Protein AF-A0A6V8KIT7-F1 (afdb_monomer_lite)

Sequence (58 aa):
MFQPFQRLGTDRTDQTSGHGLGLAIVAAIAHAHRAPLAAHPRPGGGLHVTVDLPPAPM

pLDDT: mean 71.83, std 18.49, range [37.59, 91.5]

Structure (mmCIF, N/CA/C/O backbone):
data_AF-A0A6V8KIT7-F1
#
_entry.id   AF-A0A6V8KIT7-F1
#
loop_
_atom_site.group_PDB
_atom_site.id
_atom_site.type_symbol
_atom_site.label_atom_id
_atom_site.label_alt_id
_atom_site.label_comp_id
_atom_site.label_asym_id
_atom_site.label_entity_id
_atom_site.label_seq_id
_atom_site.pdbx_PDB_ins_code
_atom_site.Cartn_x
_atom_site.Cartn_y
_atom_site.Cartn_z
_atom_site.occupancy
_atom_site.B_iso_or_equiv
_atom_site.auth_seq_id
_atom_site.auth_comp_id
_atom_site.auth_asym_id
_atom_site.auth_atom_id
_atom_site.pdbx_PDB_model_num
ATOM 1 N N . MET A 1 1 ? -13.686 8.756 -13.799 1.00 37.59 1 MET A N 1
ATOM 2 C CA . MET A 1 1 ? -12.303 9.250 -13.631 1.00 37.59 1 MET A CA 1
ATOM 3 C C . MET A 1 1 ? -11.885 8.946 -12.197 1.00 37.59 1 MET A C 1
ATOM 5 O O . MET A 1 1 ? -12.417 9.575 -11.294 1.00 37.59 1 MET A O 1
ATOM 9 N N . PHE A 1 2 ? -11.046 7.928 -11.973 1.00 41.78 2 PHE A N 1
ATOM 10 C CA . PHE A 1 2 ? -10.515 7.604 -10.642 1.00 41.78 2 PHE A CA 1
ATOM 11 C C . PHE A 1 2 ? -9.385 8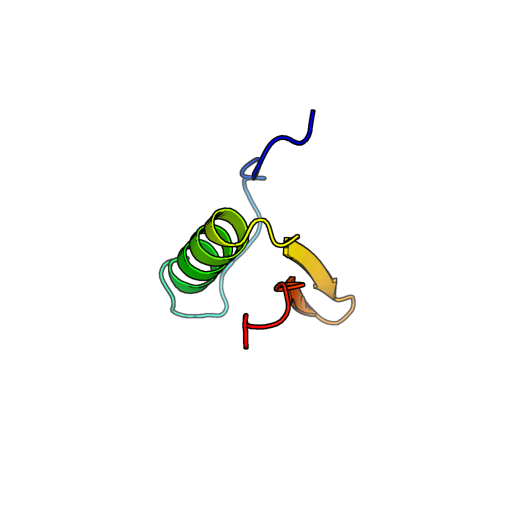.583 -10.319 1.00 41.78 2 PHE A C 1
ATOM 13 O O . PHE A 1 2 ? -8.395 8.637 -11.043 1.00 41.78 2 PHE A O 1
ATOM 20 N N . GLN A 1 3 ? -9.558 9.394 -9.279 1.00 40.88 3 GLN A N 1
ATOM 21 C CA . GLN A 1 3 ? -8.529 10.316 -8.806 1.00 40.88 3 GLN A CA 1
ATOM 22 C C . GLN A 1 3 ? -7.668 9.583 -7.766 1.00 40.88 3 GLN A C 1
ATOM 24 O O . GLN A 1 3 ? -8.219 9.129 -6.761 1.00 40.88 3 GLN A O 1
ATOM 29 N N . PRO A 1 4 ? -6.348 9.428 -7.970 1.00 55.34 4 PRO A N 1
ATOM 30 C CA . PRO A 1 4 ? -5.493 8.835 -6.955 1.00 55.34 4 PRO A CA 1
ATOM 31 C C . PRO A 1 4 ? -5.345 9.794 -5.764 1.00 55.34 4 PRO A C 1
ATOM 33 O O . PRO A 1 4 ? -4.979 10.954 -5.924 1.00 55.34 4 PRO A O 1
ATOM 36 N N . PHE A 1 5 ? -5.644 9.263 -4.576 1.00 52.88 5 PHE A N 1
ATOM 37 C CA . PHE A 1 5 ? -5.314 9.781 -3.244 1.00 52.88 5 PHE A CA 1
ATOM 38 C C . PHE A 1 5 ? -5.633 11.263 -2.992 1.00 52.88 5 PHE A C 1
ATOM 40 O O . PHE A 1 5 ? -4.742 12.110 -2.907 1.00 52.88 5 PHE A O 1
ATOM 47 N N . GLN A 1 6 ? -6.907 11.574 -2.726 1.00 44.19 6 GLN A N 1
ATOM 48 C CA . GLN A 1 6 ? -7.198 12.753 -1.911 1.00 44.19 6 GLN A CA 1
ATOM 49 C C . GLN A 1 6 ? -6.579 12.539 -0.525 1.00 44.19 6 GLN A C 1
ATOM 51 O O . GLN A 1 6 ? -6.935 11.599 0.187 1.00 44.19 6 GLN A O 1
ATOM 56 N N . ARG A 1 7 ? -5.642 13.415 -0.140 1.00 53.34 7 ARG A N 1
ATOM 57 C CA . ARG A 1 7 ? -5.232 13.567 1.259 1.00 53.34 7 ARG A CA 1
ATOM 58 C C . ARG A 1 7 ? -6.465 14.030 2.029 1.00 53.34 7 ARG A C 1
ATOM 60 O O . ARG A 1 7 ? -6.738 15.226 2.084 1.00 53.34 7 ARG A O 1
ATOM 67 N N . LEU A 1 8 ? -7.213 13.091 2.601 1.00 44.56 8 LEU A N 1
ATOM 68 C CA . LEU A 1 8 ? -8.138 13.406 3.677 1.00 44.56 8 LEU A CA 1
ATOM 69 C C . LEU A 1 8 ? -7.255 13.786 4.867 1.00 44.56 8 LEU A C 1
ATOM 71 O O . LEU A 1 8 ? -6.663 12.939 5.535 1.00 44.56 8 LEU A O 1
ATOM 75 N N . GLY A 1 9 ? -7.029 15.090 5.010 1.00 48.78 9 GLY A N 1
ATOM 76 C CA . GLY A 1 9 ? -6.384 15.643 6.184 1.00 48.78 9 GLY A CA 1
ATOM 77 C C . GLY A 1 9 ? -7.144 15.227 7.439 1.00 48.78 9 GLY A C 1
ATOM 78 O O . GLY A 1 9 ? -8.359 15.036 7.403 1.00 48.78 9 GLY A O 1
ATOM 79 N N . THR A 1 10 ? -6.389 15.144 8.536 1.00 45.34 10 THR A N 1
ATOM 80 C CA . THR A 1 10 ? -6.871 15.060 9.922 1.00 45.34 10 THR A CA 1
ATOM 81 C C . THR A 1 10 ? -7.706 13.824 10.258 1.00 45.34 10 THR A C 1
ATOM 83 O O . THR A 1 10 ? -8.924 13.898 10.265 1.00 45.34 10 THR A O 1
ATOM 86 N N . ASP A 1 11 ? -7.047 12.713 10.611 1.00 42.38 11 ASP A N 1
ATOM 87 C CA . ASP A 1 11 ? -7.092 12.241 12.004 1.00 42.38 11 ASP A CA 1
ATOM 88 C C . ASP A 1 11 ? -6.030 11.150 12.268 1.00 42.38 11 ASP A C 1
ATOM 90 O O . ASP A 1 11 ? -6.070 10.043 11.737 1.00 42.38 11 ASP A O 1
ATOM 94 N N . ARG A 1 12 ? -5.045 11.514 13.095 1.00 46.22 12 ARG A N 1
ATOM 95 C CA . ARG A 1 12 ? -4.312 10.635 14.019 1.00 46.22 12 ARG A CA 1
ATOM 96 C C . ARG A 1 12 ? -3.636 9.364 13.469 1.00 46.22 12 ARG A C 1
ATOM 98 O O . ARG A 1 12 ? -3.974 8.241 13.835 1.00 46.22 12 ARG A O 1
ATOM 105 N N . THR A 1 13 ? -2.533 9.537 12.744 1.00 44.91 13 THR A N 1
ATOM 106 C CA . THR A 1 13 ? -1.474 8.512 12.658 1.00 44.91 13 THR A CA 1
ATOM 107 C C . THR A 1 13 ? -0.501 8.662 13.832 1.00 44.91 13 THR A C 1
ATOM 109 O O . THR A 1 13 ? 0.598 9.176 13.656 1.00 44.91 13 THR A O 1
ATOM 112 N N . ASP A 1 14 ? -0.907 8.243 15.032 1.00 44.84 14 ASP A N 1
ATOM 113 C CA . ASP A 1 14 ? -0.061 8.315 16.241 1.00 44.84 14 ASP A CA 1
ATOM 114 C C . ASP A 1 14 ? 0.444 6.941 16.728 1.00 44.84 14 ASP A C 1
ATOM 116 O O . ASP A 1 14 ? 0.857 6.804 17.869 1.00 44.84 14 ASP A O 1
ATOM 120 N N . GLN A 1 15 ? 0.417 5.879 15.909 1.00 46.97 15 GLN A N 1
ATOM 121 C CA . GLN A 1 15 ? 0.835 4.542 16.383 1.00 46.97 15 GLN A CA 1
ATOM 122 C C . GLN A 1 15 ? 1.669 3.708 15.409 1.00 46.97 15 GLN A C 1
ATOM 124 O O . GLN A 1 15 ? 1.606 2.483 15.419 1.00 46.97 15 GLN A O 1
ATOM 129 N N . THR A 1 16 ? 2.515 4.330 14.593 1.00 44.88 16 THR A N 1
ATOM 130 C CA . THR A 1 16 ? 3.702 3.642 14.062 1.00 44.88 16 THR A CA 1
ATOM 131 C C . THR A 1 16 ? 4.737 4.688 13.710 1.00 44.88 16 THR A C 1
ATOM 133 O O . THR A 1 16 ? 4.506 5.547 12.865 1.00 44.88 16 THR A O 1
ATOM 136 N N . SER A 1 17 ? 5.876 4.605 14.385 1.00 43.53 17 SER A N 1
ATOM 137 C CA . SER A 1 17 ? 7.097 5.349 14.099 1.00 43.53 17 SER A CA 1
ATOM 138 C C . SER A 1 17 ? 7.595 5.015 12.685 1.00 43.53 17 SER A C 1
ATOM 140 O O . SER A 1 17 ? 8.438 4.149 12.473 1.00 43.53 17 SER A O 1
ATOM 142 N N . GLY A 1 18 ? 6.991 5.644 11.685 1.00 51.06 18 GLY A N 1
ATOM 143 C CA . GLY A 1 18 ? 7.305 5.489 10.277 1.00 51.06 18 GLY A CA 1
ATOM 144 C C . GLY A 1 18 ? 6.747 6.700 9.554 1.00 51.06 18 GLY A C 1
ATOM 145 O O . GLY A 1 18 ? 5.565 6.995 9.668 1.00 51.06 18 GLY A O 1
ATOM 146 N N . HIS A 1 19 ? 7.602 7.421 8.837 1.00 52.91 19 HIS A N 1
ATOM 147 C CA . HIS A 1 19 ? 7.369 8.747 8.252 1.00 52.91 19 HIS A CA 1
ATOM 148 C C . HIS A 1 19 ? 6.296 8.790 7.131 1.00 52.91 19 HIS A C 1
ATOM 150 O O . HIS A 1 19 ? 6.434 9.534 6.168 1.00 52.91 19 HIS A O 1
ATOM 156 N N . GLY A 1 20 ? 5.273 7.929 7.157 1.00 64.06 20 GLY A N 1
ATOM 157 C CA . GLY A 1 20 ? 4.331 7.720 6.052 1.00 64.06 20 GLY A CA 1
ATOM 158 C C . GLY A 1 20 ? 4.963 7.073 4.811 1.00 64.06 20 GLY A C 1
ATOM 159 O O . GLY A 1 20 ? 4.275 6.841 3.821 1.00 64.06 20 GLY A O 1
ATOM 160 N N . LEU A 1 21 ? 6.259 6.744 4.863 1.00 72.62 21 LEU A N 1
ATOM 161 C CA . LEU A 1 21 ? 7.031 6.256 3.722 1.00 72.62 21 LEU A CA 1
ATOM 162 C C . LEU A 1 21 ? 6.577 4.866 3.257 1.00 72.62 21 LEU A C 1
ATOM 164 O O . LEU A 1 21 ? 6.476 4.624 2.060 1.00 72.62 21 LEU A O 1
ATOM 168 N N . GLY A 1 22 ? 6.277 3.961 4.194 1.00 80.19 22 GLY A N 1
ATOM 169 C CA . GLY A 1 22 ? 5.942 2.572 3.864 1.00 80.19 22 GLY A CA 1
ATOM 170 C C . GLY A 1 22 ? 4.734 2.465 2.933 1.00 80.19 22 GLY A C 1
ATOM 171 O O . GLY A 1 22 ? 4.804 1.810 1.897 1.00 80.19 22 GLY A O 1
ATOM 172 N N . LEU A 1 23 ? 3.650 3.182 3.245 1.00 82.75 23 LEU A N 1
ATOM 173 C CA . LEU A 1 23 ? 2.453 3.169 2.405 1.00 82.75 23 LEU A CA 1
ATOM 174 C C . LEU A 1 23 ? 2.652 3.955 1.100 1.00 82.75 23 LEU A C 1
ATOM 176 O O . LEU A 1 23 ? 2.105 3.565 0.071 1.00 82.75 23 LEU A O 1
ATOM 180 N N . ALA A 1 24 ? 3.471 5.012 1.114 1.00 83.19 24 ALA A N 1
ATOM 181 C CA . ALA A 1 24 ? 3.827 5.745 -0.100 1.00 83.19 24 ALA A CA 1
ATOM 182 C C . ALA A 1 24 ? 4.586 4.858 -1.106 1.00 83.19 24 ALA A C 1
ATOM 184 O O . ALA A 1 24 ? 4.292 4.897 -2.299 1.00 83.19 24 ALA A O 1
ATOM 185 N N . ILE A 1 25 ? 5.504 4.009 -0.627 1.00 87.38 25 ILE A N 1
ATOM 186 C CA . ILE A 1 25 ? 6.212 3.024 -1.458 1.00 87.38 25 ILE A CA 1
ATOM 187 C C . ILE A 1 25 ? 5.229 1.992 -2.019 1.00 87.38 25 ILE A C 1
ATOM 189 O O . ILE A 1 25 ? 5.225 1.748 -3.223 1.00 87.38 25 ILE A O 1
ATOM 193 N N . VAL A 1 26 ? 4.362 1.419 -1.176 1.00 86.62 26 VAL A N 1
ATOM 194 C CA . VAL A 1 26 ? 3.349 0.442 -1.616 1.00 86.62 26 VAL A CA 1
ATOM 195 C C . VAL A 1 26 ? 2.439 1.036 -2.693 1.00 86.62 26 VAL A C 1
ATOM 197 O O . VAL A 1 26 ? 2.187 0.382 -3.701 1.00 86.62 26 VAL A O 1
ATOM 200 N N . ALA A 1 27 ? 1.999 2.286 -2.530 1.00 84.56 27 ALA A N 1
ATOM 201 C CA . ALA A 1 27 ? 1.179 2.976 -3.521 1.00 84.56 27 ALA A CA 1
ATOM 202 C C . ALA A 1 27 ? 1.922 3.197 -4.846 1.00 84.56 27 ALA A C 1
ATOM 204 O O . ALA A 1 27 ? 1.345 2.977 -5.911 1.00 84.56 27 ALA A O 1
ATOM 205 N N . ALA A 1 28 ? 3.202 3.580 -4.793 1.00 88.25 28 ALA A N 1
ATOM 206 C CA . ALA A 1 28 ? 4.028 3.736 -5.986 1.00 88.25 28 ALA A CA 1
ATOM 207 C C . ALA A 1 28 ? 4.201 2.407 -6.742 1.00 88.25 28 ALA A C 1
ATOM 209 O O . ALA A 1 28 ? 4.047 2.372 -7.964 1.00 88.25 28 ALA A O 1
ATOM 210 N N . ILE A 1 29 ? 4.452 1.309 -6.021 1.00 89.94 29 ILE A N 1
ATOM 211 C CA . ILE A 1 29 ? 4.566 -0.038 -6.595 1.00 89.94 29 ILE A CA 1
ATOM 212 C C . ILE A 1 29 ? 3.227 -0.470 -7.202 1.00 89.94 29 ILE A C 1
ATOM 214 O O . ILE A 1 29 ? 3.178 -0.828 -8.375 1.00 89.94 29 ILE A O 1
ATOM 218 N N . ALA A 1 30 ? 2.124 -0.383 -6.454 1.00 89.38 30 ALA A N 1
ATOM 219 C CA . ALA A 1 30 ? 0.802 -0.759 -6.953 1.00 89.38 30 ALA A CA 1
ATOM 220 C C . ALA A 1 30 ? 0.441 0.015 -8.231 1.00 89.38 30 ALA A C 1
ATOM 222 O O . ALA A 1 30 ? 0.017 -0.579 -9.221 1.00 89.38 30 ALA A O 1
ATOM 223 N N . HIS A 1 31 ? 0.714 1.323 -8.262 1.00 88.44 31 HIS A N 1
ATOM 224 C CA . HIS A 1 31 ? 0.507 2.152 -9.446 1.00 88.44 31 HIS A CA 1
ATOM 225 C C . HIS A 1 31 ? 1.377 1.711 -10.635 1.00 88.44 31 HIS A C 1
ATOM 227 O O . HIS A 1 31 ? 0.868 1.585 -11.750 1.00 88.44 31 HIS A O 1
ATOM 233 N N . ALA A 1 32 ? 2.666 1.430 -10.417 1.00 91.50 32 ALA A N 1
ATOM 234 C CA . ALA A 1 32 ? 3.566 0.932 -11.461 1.00 91.50 32 ALA A CA 1
ATOM 235 C C . ALA A 1 32 ? 3.087 -0.406 -12.055 1.00 91.50 32 ALA A C 1
ATOM 237 O O . ALA A 1 32 ? 3.175 -0.617 -13.264 1.00 91.50 32 ALA A O 1
ATOM 238 N N . HIS A 1 33 ? 2.510 -1.271 -11.218 1.00 90.38 33 HIS A N 1
ATOM 239 C CA . HIS A 1 33 ? 1.943 -2.559 -11.616 1.00 90.38 33 HIS A CA 1
ATOM 240 C C . HIS A 1 33 ? 0.486 -2.482 -12.100 1.00 90.38 33 HIS A C 1
ATOM 242 O O . HIS A 1 33 ? -0.087 -3.514 -12.442 1.00 90.38 33 HIS A O 1
ATOM 248 N N . ARG A 1 34 ? -0.120 -1.284 -12.151 1.00 89.19 34 ARG A N 1
ATOM 249 C CA . ARG A 1 34 ? -1.557 -1.082 -12.429 1.00 89.19 34 ARG A CA 1
ATOM 250 C C . ARG A 1 34 ? -2.462 -1.957 -11.550 1.00 89.19 34 ARG A C 1
ATOM 252 O O . ARG A 1 34 ? -3.532 -2.383 -11.975 1.00 89.19 34 ARG A O 1
ATOM 259 N N . ALA A 1 35 ? -2.014 -2.212 -10.329 1.00 87.75 35 ALA A N 1
ATOM 260 C CA . ALA A 1 35 ? -2.719 -2.990 -9.333 1.00 87.75 35 ALA A CA 1
ATOM 261 C C . ALA A 1 35 ? -3.661 -2.086 -8.527 1.00 87.75 35 ALA A C 1
ATOM 263 O O . ALA A 1 35 ? -3.253 -0.991 -8.116 1.00 87.75 35 ALA A O 1
ATOM 2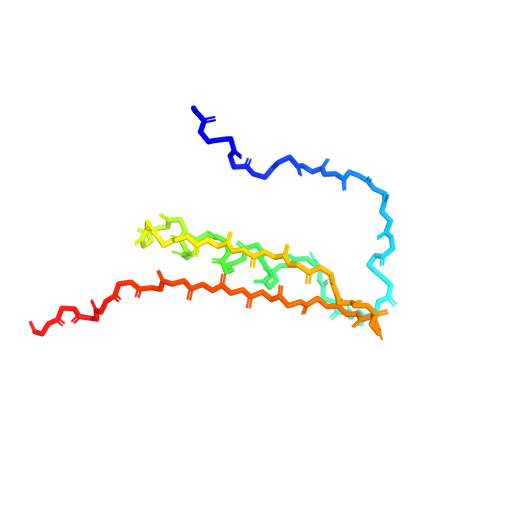64 N N . PRO A 1 36 ? -4.910 -2.508 -8.275 1.00 87.19 36 PRO A N 1
ATOM 265 C CA . PRO A 1 36 ? -5.779 -1.803 -7.349 1.00 87.19 36 PRO A CA 1
ATOM 266 C C . PRO A 1 36 ? -5.201 -1.864 -5.926 1.00 87.19 36 PRO A C 1
ATOM 268 O O . PRO A 1 36 ? -4.660 -2.882 -5.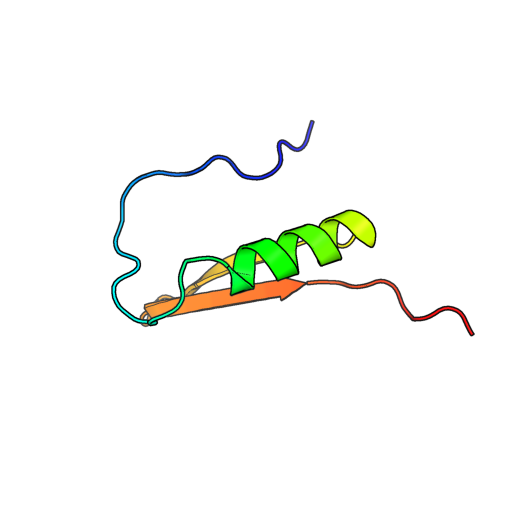494 1.00 87.19 36 PRO A O 1
ATOM 271 N N . LEU A 1 37 ? -5.329 -0.746 -5.206 1.00 85.06 37 LEU A N 1
ATOM 272 C CA . LEU A 1 37 ? -4.957 -0.590 -3.800 1.00 85.06 37 LEU A CA 1
ATOM 273 C C . LEU A 1 37 ? -6.188 -0.111 -3.028 1.00 85.06 37 LEU A C 1
ATOM 275 O O . LEU A 1 37 ? -6.733 0.949 -3.339 1.00 85.06 37 LEU A O 1
ATOM 279 N N . ALA A 1 38 ? -6.594 -0.859 -2.007 1.00 85.38 38 ALA A N 1
ATOM 280 C CA . ALA A 1 38 ? -7.699 -0.508 -1.121 1.00 85.38 38 ALA A CA 1
ATOM 281 C C . ALA A 1 38 ? -7.214 -0.411 0.328 1.00 85.38 38 ALA A C 1
ATOM 283 O O . ALA A 1 38 ? -6.391 -1.211 0.769 1.00 85.38 38 ALA A O 1
ATOM 284 N N . ALA A 1 39 ? -7.724 0.569 1.073 1.00 83.31 39 ALA A N 1
ATOM 285 C CA . ALA A 1 39 ? -7.400 0.762 2.480 1.00 83.31 39 ALA A CA 1
ATOM 286 C C . ALA A 1 39 ? -8.684 1.009 3.276 1.00 83.31 39 ALA A C 1
ATOM 288 O O . ALA A 1 39 ? -9.434 1.941 2.983 1.00 83.31 39 ALA A O 1
ATOM 289 N N . HIS A 1 40 ? -8.932 0.175 4.284 1.00 82.50 40 HIS A N 1
ATOM 290 C CA . HIS A 1 40 ? -10.144 0.213 5.094 1.00 82.50 40 HIS A CA 1
ATOM 291 C C . HIS A 1 40 ? -9.804 0.239 6.590 1.00 82.50 40 HIS A C 1
ATOM 293 O O . HIS A 1 40 ? -9.081 -0.644 7.070 1.00 82.50 40 HIS A O 1
ATOM 299 N N . PRO A 1 41 ? -10.316 1.220 7.354 1.00 78.50 41 PRO A N 1
ATOM 300 C CA . PRO A 1 41 ? -10.187 1.209 8.805 1.00 78.50 41 PRO A CA 1
ATOM 301 C C . PRO A 1 41 ? -10.997 0.045 9.382 1.00 78.50 41 PRO A C 1
ATOM 303 O O . PRO A 1 41 ? -12.091 -0.263 8.902 1.00 78.50 41 PRO A O 1
ATOM 306 N N . ARG A 1 42 ? -10.471 -0.620 10.415 1.00 85.19 42 ARG A N 1
ATOM 307 C CA . ARG A 1 42 ? -11.186 -1.729 11.062 1.00 85.19 42 ARG A CA 1
ATOM 308 C C . ARG A 1 42 ? -12.006 -1.238 12.261 1.00 85.19 42 ARG A C 1
ATOM 310 O O . ARG A 1 42 ? -11.522 -0.371 12.988 1.00 85.19 42 ARG A O 1
ATOM 317 N N . PRO A 1 43 ? -13.166 -1.857 12.556 1.00 76.88 43 PRO A N 1
ATOM 318 C CA . PRO A 1 43 ? -14.004 -1.485 13.703 1.00 76.88 43 PRO A CA 1
ATOM 319 C C . PRO A 1 43 ? -13.288 -1.539 15.063 1.00 76.88 43 PRO A C 1
ATOM 321 O O . PRO A 1 43 ? -13.599 -0.757 15.950 1.00 76.88 43 PRO A O 1
ATOM 324 N N . GLY A 1 44 ? -12.310 -2.439 15.223 1.00 86.19 44 GLY A N 1
ATOM 325 C CA . GLY A 1 44 ? -11.489 -2.568 16.437 1.00 86.19 44 GLY A CA 1
ATOM 326 C C . GLY A 1 44 ? -10.193 -1.750 16.423 1.00 86.19 44 GLY A C 1
ATOM 327 O O . GLY A 1 44 ? -9.306 -2.008 17.231 1.00 86.19 44 GLY A O 1
ATOM 328 N N . GLY A 1 45 ? -10.043 -0.823 15.475 1.00 80.50 45 GLY A N 1
ATOM 329 C CA . GLY A 1 45 ? -8.821 -0.054 15.271 1.00 80.50 45 GLY A CA 1
ATOM 330 C C . GLY A 1 45 ? -7.809 -0.715 14.326 1.00 80.50 45 GLY A C 1
ATOM 331 O O . GLY A 1 45 ? -7.868 -1.910 13.992 1.00 80.50 45 GLY A O 1
ATOM 332 N N . GLY A 1 46 ? -6.863 0.111 13.879 1.00 83.19 46 GLY A N 1
ATOM 333 C CA . GLY A 1 46 ? -5.892 -0.229 12.844 1.00 83.19 46 GLY A CA 1
ATOM 334 C C . GLY A 1 46 ? -6.452 -0.108 11.424 1.00 83.19 46 GLY A C 1
ATOM 335 O O . GLY A 1 46 ? -7.583 0.332 11.202 1.00 83.19 46 GLY A O 1
ATOM 336 N N . LEU A 1 47 ? -5.636 -0.514 10.454 1.00 81.94 47 LEU A N 1
ATOM 337 C CA . LEU A 1 47 ? -5.893 -0.351 9.027 1.00 81.94 47 LEU A CA 1
ATOM 338 C C . LEU A 1 47 ? -5.690 -1.688 8.309 1.00 81.94 47 LEU A C 1
ATOM 340 O O . LEU A 1 47 ? -4.677 -2.351 8.518 1.00 81.94 47 LEU A O 1
ATOM 344 N N . HIS A 1 48 ? -6.639 -2.073 7.459 1.00 84.38 48 HIS A N 1
ATOM 345 C CA . HIS A 1 48 ? -6.469 -3.163 6.504 1.00 84.38 48 HIS A CA 1
ATOM 346 C C . HIS A 1 48 ? -6.125 -2.556 5.144 1.00 84.38 48 HIS A C 1
ATOM 348 O O . HIS A 1 48 ? -6.867 -1.707 4.655 1.00 84.38 48 HIS A O 1
ATOM 354 N N . VAL A 1 49 ? -5.006 -2.970 4.554 1.00 85.75 49 VA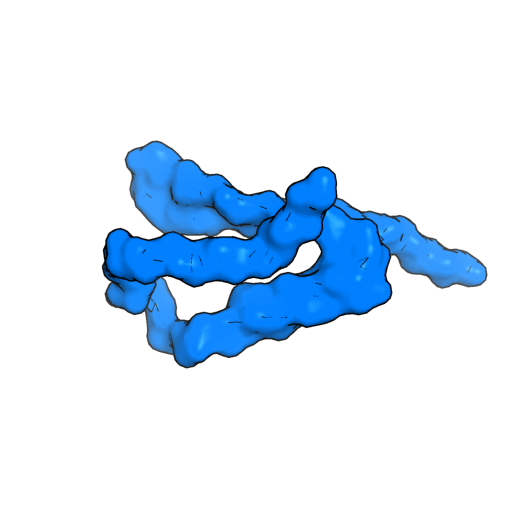L A N 1
ATOM 355 C CA . VAL A 1 49 ? -4.593 -2.563 3.208 1.00 85.75 49 VAL A CA 1
ATOM 356 C C . VAL A 1 49 ? -4.509 -3.802 2.323 1.00 85.75 49 VAL A C 1
ATOM 358 O O . VAL A 1 49 ? -3.863 -4.774 2.707 1.00 85.75 49 VAL A O 1
ATOM 361 N N . THR A 1 50 ? -5.138 -3.753 1.152 1.00 89.12 50 THR A N 1
ATOM 362 C CA . THR A 1 50 ? -5.183 -4.848 0.174 1.00 89.12 50 THR A CA 1
ATOM 363 C C . THR A 1 50 ? -4.641 -4.361 -1.166 1.00 89.12 50 THR A C 1
ATOM 365 O O . THR A 1 50 ? -4.998 -3.268 -1.608 1.00 89.12 50 THR A O 1
ATOM 368 N N . VAL A 1 51 ? -3.781 -5.165 -1.800 1.00 87.81 51 VAL A N 1
ATOM 369 C CA . VAL A 1 51 ? -3.207 -4.901 -3.129 1.00 87.81 51 VAL A CA 1
ATOM 370 C C . VAL A 1 51 ? -3.382 -6.135 -4.000 1.00 87.81 51 VAL A C 1
ATOM 372 O O . VAL A 1 51 ? -2.880 -7.197 -3.634 1.00 87.81 51 VAL A O 1
ATOM 375 N N . ASP A 1 52 ? -4.017 -5.991 -5.161 1.00 89.81 52 ASP A N 1
ATOM 376 C CA . ASP A 1 52 ? -4.161 -7.098 -6.113 1.00 89.81 52 ASP A CA 1
ATOM 377 C C . ASP A 1 52 ? -3.126 -6.960 -7.232 1.00 89.81 52 ASP A C 1
ATOM 379 O O . ASP A 1 52 ? -3.344 -6.298 -8.247 1.00 89.81 52 ASP A O 1
ATOM 383 N N . LEU A 1 53 ? -1.951 -7.555 -7.029 1.00 88.44 53 LEU A N 1
ATOM 384 C CA . LEU A 1 53 ? -0.889 -7.544 -8.033 1.00 88.44 53 LEU A CA 1
ATOM 385 C C . LEU A 1 53 ? -1.185 -8.552 -9.157 1.00 88.44 53 LEU A C 1
ATOM 387 O O . LEU A 1 53 ? -1.682 -9.648 -8.886 1.00 88.44 53 LEU A O 1
ATOM 391 N N . PRO A 1 54 ? -0.849 -8.221 -10.418 1.00 86.25 54 PRO A N 1
ATOM 392 C CA . PRO A 1 54 ? -0.933 -9.185 -11.505 1.00 86.25 54 PRO A CA 1
ATOM 393 C C . PRO A 1 54 ? 0.025 -10.364 -11.253 1.00 86.25 54 PRO A C 1
ATOM 395 O O . PRO A 1 54 ? 1.080 -10.174 -10.638 1.00 86.25 54 PRO A O 1
ATOM 398 N N . PRO A 1 55 ? -0.307 -11.575 -11.737 1.00 87.00 55 PRO A N 1
ATOM 399 C CA . PRO A 1 55 ? 0.597 -12.714 -11.645 1.00 87.00 55 PRO A CA 1
ATOM 400 C C . PRO A 1 55 ? 1.919 -12.396 -12.350 1.00 87.00 55 PRO A C 1
ATOM 402 O O . PRO A 1 55 ? 1.944 -11.680 -13.356 1.00 87.00 55 PRO A O 1
ATOM 405 N N . ALA A 1 56 ? 3.021 -12.924 -11.816 1.00 82.81 56 ALA A N 1
ATOM 406 C CA . ALA A 1 56 ? 4.325 -12.746 -12.437 1.00 82.81 56 ALA A CA 1
ATOM 407 C C . ALA A 1 56 ? 4.312 -13.342 -13.858 1.00 82.81 56 ALA A C 1
ATOM 409 O O . ALA A 1 56 ? 3.776 -14.439 -14.044 1.00 82.81 56 ALA A O 1
ATOM 410 N N . PRO A 1 57 ? 4.880 -12.645 -14.858 1.00 77.19 57 PRO A 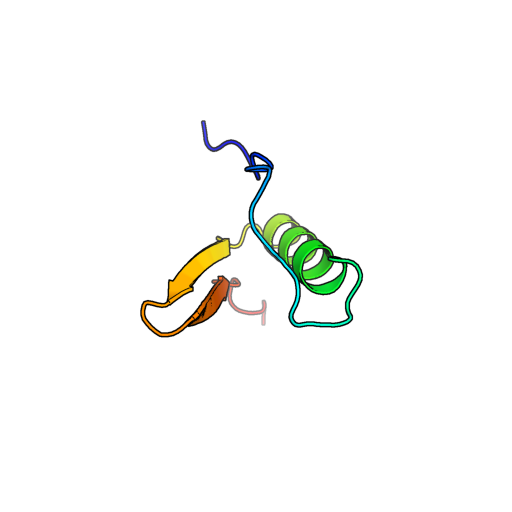N 1
ATOM 411 C CA . PRO A 1 57 ? 5.121 -13.261 -16.152 1.00 77.19 57 PRO A CA 1
ATOM 412 C C . PRO A 1 57 ? 6.082 -14.440 -15.961 1.00 77.19 57 PRO A C 1
ATOM 414 O O . PRO A 1 57 ? 7.068 -14.331 -15.231 1.00 77.19 57 PRO A O 1
ATOM 417 N N . MET A 1 58 ? 5.734 -15.563 -16.581 1.00 72.88 58 MET A N 1
ATOM 418 C CA . MET A 1 58 ? 6.538 -16.787 -16.643 1.00 72.88 58 MET A CA 1
ATOM 419 C C . MET A 1 58 ? 7.689 -16.681 -17.638 1.00 72.88 58 MET A C 1
ATOM 421 O O . MET A 1 58 ? 7.506 -16.000 -18.674 1.00 72.88 58 MET A O 1
#

Radius of gyration: 13.38 Å; chains: 1; bounding box: 21×32×33 Å

Secondary structure (DSSP, 8-state):
-PPP------S---S--S-SHHHHHHHHHHHHTT--EEEEE-TTSSEEEEE-PPPPP-

Organism: NCBI:txid1076126

InterPro domains:
  IPR003594 Histidine kinase/HSP90-like ATPase domain [PF02518] (1-56)
  IPR036890 Histidine kinase/HSP90-like ATPase superfamily [G3DSA:3.30.565.10] (1-57)
  IPR036890 Histidine kinase/HSP90-like ATPase superfamily [SSF55874] (1-55)
  IPR050428 Two-component system sensor histidine kinase [PTHR45436] (1-56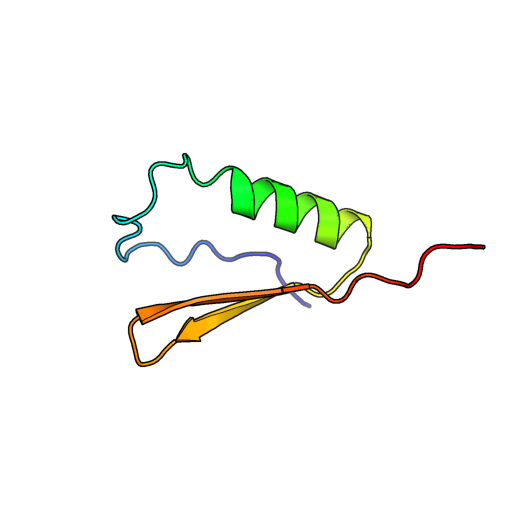)

Foldseek 3Di:
DDDPDDPPDDDDPPPDPDPCVVVVVVVVVLVVQVWDWDWDADPVGDIDIDTDGDDDDD